Protein AF-A0A516X8Y2-F1 (afdb_monomer)

Sequence (112 aa):
MPSKPEPRGLRRQRPHPAVPAEQRPPEPARGNASGVYLANGKIKKSYYLERETVQRLKDATKGTASRVDLPDGISAMADAAINFYVDHLEREYNAGKPFPVFEGRSRRGPQG

Mean predicted aligned error: 16.44 Å

Nearest PDB structures (foldseek):
  6hix-a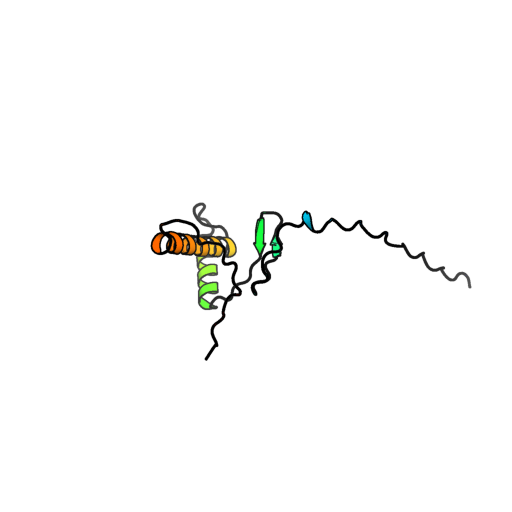ssembly1_Af  TM=2.100E-01  e=7.146E-01  Trypanosoma brucei brucei
  7ane-assembly1_Aa  TM=2.240E-01  e=1.523E+00  Leishmania major
  7aoi-assembly1_Af  TM=1.735E-01  e=7.146E-01  Trypanosoma brucei
  7am2-assembly1_Aa  TM=1.696E-01  e=2.147E+00  Leishmania tarentolae
  7mby-assembly1_R  TM=3.012E-01  e=7.405E+00  Homo sapiens

Secondary structure (DSSP, 8-state):
---PPPPPP---PPPPPPPPGGGSPPPP---S--PEEPTTS-EE------HHHHHHHHHHHHHTTT-TTS-SHHHHHHHHHHHHHHHHHHHHHSTTSPPPP--S--------

Solvent-accessible surface area (backbone atoms only — not comparable to full-atom values): 7720 Å² total; per-residue (Å²): 141,85,83,86,84,82,84,84,76,87,77,78,80,76,83,76,83,81,76,64,79,87,76,56,73,80,77,75,77,90,56,99,66,88,47,52,77,41,98,84,79,45,63,53,73,88,78,94,7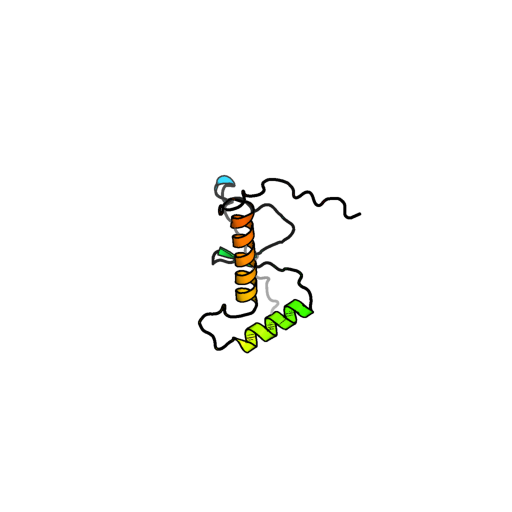1,58,69,66,58,55,50,53,44,51,51,50,37,64,77,43,66,89,45,86,92,51,64,74,50,60,69,41,42,52,49,52,54,52,50,54,49,50,54,48,48,20,42,77,76,44,82,63,37,84,78,77,82,79,87,65,81,81,77,76,68,84,85,123

Foldseek 3Di:
DDDDDDDDDDPPDDDDDDDPPVPDDPDPPPDPFPWDQDPVRDTHTDDDDDPVVLVVLVVVLVVCVVPPPDQHDSVRNVVVVVVVVQQVCCVPPPVSDHDPDPPDDPPPDDPD

Structure (mmCIF, N/CA/C/O backbone):
data_AF-A0A516X8Y2-F1
#
_entry.id   AF-A0A516X8Y2-F1
#
loop_
_atom_site.group_PDB
_atom_site.id
_atom_site.type_symbol
_atom_site.label_atom_id
_atom_site.label_alt_id
_atom_site.label_comp_id
_atom_site.label_asym_id
_atom_site.label_entity_id
_atom_site.label_seq_id
_atom_site.pdbx_PDB_ins_code
_atom_site.Cartn_x
_atom_site.Cartn_y
_atom_site.Cartn_z
_atom_site.occupancy
_atom_site.B_iso_or_equiv
_atom_site.auth_seq_id
_atom_site.auth_comp_id
_atom_site.auth_asym_id
_atom_site.auth_atom_id
_atom_site.pdbx_PDB_model_num
ATOM 1 N N . MET A 1 1 ? 0.346 56.036 -43.993 1.00 49.25 1 MET A N 1
ATOM 2 C CA . MET A 1 1 ? -0.277 55.726 -42.690 1.00 49.25 1 MET A CA 1
ATOM 3 C C . MET A 1 1 ? -1.666 55.163 -42.925 1.00 49.25 1 MET A C 1
ATOM 5 O O . MET A 1 1 ? -2.493 55.892 -43.458 1.00 49.25 1 MET A O 1
ATOM 9 N N . PRO A 1 2 ? -1.894 53.873 -42.628 1.00 41.62 2 PRO A N 1
ATOM 10 C CA . PRO A 1 2 ? -3.252 53.431 -42.309 1.00 41.62 2 PRO A CA 1
ATOM 11 C C . PRO A 1 2 ? -3.351 52.377 -41.182 1.00 41.62 2 PRO A C 1
ATOM 13 O O . PRO A 1 2 ? -2.502 51.505 -41.026 1.00 41.62 2 PRO A O 1
ATOM 16 N N . SER A 1 3 ? -4.482 52.474 -40.479 1.00 45.91 3 SER A N 1
ATOM 17 C CA . SER A 1 3 ? -5.258 51.419 -39.806 1.00 45.91 3 SER A CA 1
ATOM 18 C C . SER A 1 3 ? -4.790 50.826 -38.466 1.00 45.91 3 SER A C 1
ATOM 20 O O . SER A 1 3 ? -4.043 49.859 -38.367 1.00 45.91 3 SER A O 1
ATOM 22 N N . LYS A 1 4 ? -5.399 51.392 -37.419 1.00 54.69 4 LYS A N 1
ATOM 23 C CA . LYS A 1 4 ? -5.577 50.890 -36.047 1.00 54.69 4 LYS A CA 1
ATOM 24 C C . LYS A 1 4 ? -6.441 49.605 -36.051 1.00 54.69 4 LYS A C 1
ATOM 26 O O . LYS A 1 4 ? -7.448 49.608 -36.758 1.00 54.69 4 LYS A O 1
ATOM 31 N N . PRO A 1 5 ? -6.144 48.550 -35.269 1.00 53.38 5 PRO A N 1
ATOM 32 C CA . PRO A 1 5 ? -7.065 47.422 -35.115 1.00 53.38 5 PRO A CA 1
ATOM 33 C C . PRO A 1 5 ? -8.036 47.619 -33.933 1.00 53.38 5 PRO A C 1
ATOM 35 O O . PRO A 1 5 ? -7.640 48.044 -32.847 1.00 53.38 5 PRO A O 1
ATOM 38 N N . GLU A 1 6 ? -9.313 47.303 -34.165 1.00 53.00 6 GLU A N 1
ATOM 39 C CA . GLU A 1 6 ? -10.400 47.259 -33.175 1.00 53.00 6 GLU A CA 1
ATOM 40 C C . GLU A 1 6 ? -10.246 46.116 -32.144 1.00 53.00 6 GLU A C 1
ATOM 42 O O . GLU A 1 6 ? -9.656 45.074 -32.452 1.00 53.0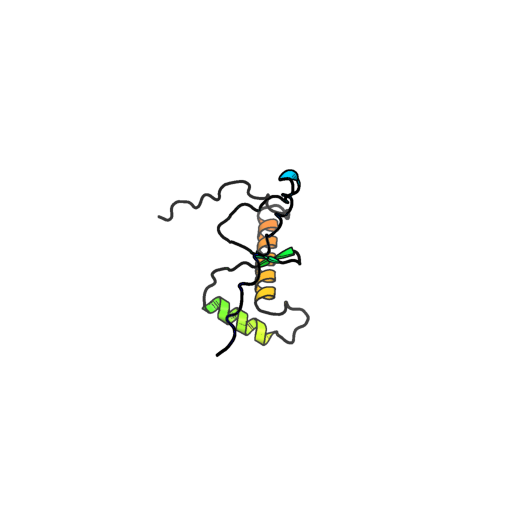0 6 GLU A O 1
ATOM 47 N N . PRO A 1 7 ? -10.815 46.250 -30.927 1.00 52.03 7 PRO A N 1
ATOM 48 C CA . PRO A 1 7 ? -10.787 45.200 -29.913 1.00 52.03 7 PRO A CA 1
ATOM 49 C C . PRO A 1 7 ? -11.814 44.088 -30.190 1.00 52.03 7 PRO A C 1
ATOM 51 O O . PRO A 1 7 ? -13.021 44.315 -30.267 1.00 52.03 7 PRO A O 1
ATOM 54 N N . ARG A 1 8 ? -11.327 42.843 -30.280 1.00 49.97 8 ARG A N 1
ATOM 55 C CA . ARG A 1 8 ? -12.150 41.625 -30.368 1.00 49.97 8 ARG A CA 1
ATOM 56 C C . ARG A 1 8 ? -12.993 41.440 -29.101 1.00 49.97 8 ARG A C 1
ATOM 58 O O . ARG A 1 8 ? -12.485 41.508 -27.985 1.00 49.97 8 ARG A O 1
ATOM 65 N N . GLY A 1 9 ? -14.280 41.174 -29.316 1.00 42.81 9 GLY A N 1
ATOM 66 C CA . GLY A 1 9 ? -15.334 41.138 -28.308 1.00 42.81 9 GLY A CA 1
ATOM 67 C C . GLY A 1 9 ? -15.116 40.186 -27.129 1.00 42.81 9 GLY A C 1
ATOM 68 O O . GLY A 1 9 ? -14.614 39.069 -27.263 1.00 42.81 9 GLY A O 1
ATOM 69 N N . LEU A 1 10 ? -15.597 40.633 -25.965 1.00 47.59 10 LEU A N 1
ATOM 70 C CA . LEU A 1 10 ? -15.804 39.818 -24.774 1.00 47.59 10 LEU A CA 1
ATOM 71 C C . LEU A 1 10 ? -16.741 38.639 -25.090 1.00 47.59 10 LEU A C 1
ATOM 73 O O . LEU A 1 10 ? -17.957 38.803 -25.215 1.00 47.59 10 LEU A O 1
ATOM 77 N N . ARG A 1 11 ? -16.192 37.422 -25.133 1.00 47.84 11 ARG A N 1
ATOM 78 C CA . ARG A 1 11 ? -16.982 36.192 -24.997 1.00 47.84 11 ARG A CA 1
ATOM 79 C C . ARG A 1 11 ? -17.505 36.123 -23.559 1.00 47.84 11 ARG A C 1
ATOM 81 O O . ARG A 1 11 ? -16.784 35.733 -22.646 1.00 47.84 11 ARG A O 1
ATOM 88 N N . ARG A 1 12 ? -18.768 36.507 -23.360 1.00 49.66 12 ARG A N 1
ATOM 89 C CA . ARG A 1 12 ? -19.514 36.240 -22.122 1.00 49.66 12 ARG A CA 1
ATOM 90 C C . ARG A 1 12 ? -19.552 34.723 -21.898 1.00 49.66 12 ARG A C 1
ATOM 92 O O . ARG A 1 12 ? -20.205 34.008 -22.659 1.00 49.66 12 ARG A O 1
ATOM 99 N N . GLN A 1 13 ? -18.832 34.234 -20.888 1.00 49.56 13 GLN A N 1
ATOM 100 C CA . GLN A 1 13 ? -19.014 32.874 -20.384 1.00 49.56 13 GLN A CA 1
ATOM 101 C C . GLN A 1 13 ? -20.458 32.749 -19.885 1.00 49.56 13 GLN A C 1
ATOM 103 O O . GLN A 1 13 ? -20.908 33.550 -19.067 1.00 49.56 13 GLN A O 1
ATOM 108 N N . ARG A 1 14 ? -21.205 31.775 -20.411 1.00 43.84 14 ARG A N 1
ATOM 109 C CA . ARG A 1 14 ? -22.497 31.393 -19.832 1.00 43.84 14 ARG A CA 1
ATOM 110 C C . ARG A 1 14 ? -22.214 30.658 -18.515 1.00 43.84 14 ARG A C 1
ATOM 112 O O . ARG A 1 14 ? -21.329 29.802 -18.518 1.00 43.84 14 ARG A O 1
ATOM 119 N N . PRO A 1 15 ? -22.923 30.945 -17.412 1.00 49.28 15 PRO A N 1
ATOM 120 C CA . PRO A 1 15 ? -22.770 30.160 -16.196 1.00 49.28 15 PRO A CA 1
ATOM 121 C C . PRO A 1 15 ? -23.279 28.733 -16.444 1.00 49.28 15 PRO A C 1
ATOM 123 O O . PRO A 1 15 ? -24.377 28.535 -16.966 1.00 49.28 15 PRO A O 1
ATOM 126 N N . HIS A 1 16 ? -22.458 27.741 -16.101 1.00 48.03 16 HIS A N 1
ATOM 127 C CA . HIS A 1 16 ? -22.878 26.343 -16.044 1.00 48.03 16 HIS A CA 1
ATOM 128 C C . HIS A 1 16 ? -23.979 26.182 -14.978 1.00 48.03 16 HIS A C 1
ATOM 130 O O . HIS A 1 16 ? -23.895 26.838 -13.935 1.00 48.03 16 HIS A O 1
ATOM 136 N N . PRO A 1 17 ? -24.998 25.329 -15.193 1.00 49.12 17 PRO A N 1
ATOM 137 C CA . PRO A 1 17 ? -25.993 25.057 -14.165 1.00 49.12 17 PRO A CA 1
ATOM 138 C C . PRO A 1 17 ? -25.319 24.394 -12.957 1.00 49.12 17 PRO A C 1
ATOM 140 O O . PRO A 1 17 ? -24.540 23.450 -13.102 1.00 49.12 17 PRO A O 1
ATOM 143 N N . ALA A 1 18 ? -25.605 24.909 -11.762 1.00 50.44 18 ALA A N 1
ATOM 144 C CA . ALA A 1 18 ? -25.148 24.320 -10.514 1.00 50.44 18 ALA A CA 1
ATOM 145 C C . ALA A 1 18 ? -25.810 22.947 -10.332 1.00 50.44 18 ALA A C 1
ATOM 147 O O . ALA A 1 18 ? -27.032 22.846 -10.242 1.00 50.44 18 ALA A O 1
ATOM 148 N N . VAL A 1 19 ? -25.004 21.887 -10.284 1.00 52.72 19 VAL A N 1
ATOM 149 C CA . VAL A 1 19 ? -25.469 20.551 -9.893 1.00 52.72 19 VAL A CA 1
ATOM 150 C C . VAL A 1 19 ? -25.971 20.594 -8.440 1.00 52.72 19 VAL A C 1
ATOM 152 O O . VAL A 1 19 ? -25.233 21.100 -7.581 1.00 52.72 19 VAL A O 1
ATOM 155 N N . PRO A 1 20 ? -27.187 20.083 -8.149 1.00 48.28 20 PRO A N 1
ATOM 156 C CA . PRO A 1 20 ? -27.737 20.019 -6.798 1.00 48.28 20 PRO A CA 1
ATOM 157 C C . PRO A 1 20 ? -26.776 19.310 -5.842 1.00 48.28 20 PRO A C 1
ATOM 159 O O . PRO A 1 20 ? -26.176 18.291 -6.187 1.00 48.28 20 PRO A O 1
ATOM 162 N N . ALA A 1 21 ? -26.624 19.858 -4.635 1.00 54.88 21 ALA A N 1
ATOM 163 C CA . ALA A 1 21 ? -25.666 19.392 -3.630 1.00 54.88 21 ALA A CA 1
ATOM 164 C C . ALA A 1 21 ? -25.847 17.913 -3.229 1.00 54.88 21 ALA A C 1
ATOM 166 O O . ALA A 1 21 ? -24.913 17.305 -2.720 1.00 54.88 21 ALA A O 1
ATOM 167 N N . GLU A 1 22 ? -27.010 17.331 -3.520 1.00 50.03 22 GLU A N 1
ATOM 168 C CA . GLU A 1 22 ? -27.419 15.984 -3.119 1.00 50.03 22 GLU A CA 1
ATOM 169 C C . GLU A 1 22 ? -26.836 14.849 -3.983 1.00 50.03 22 GLU A C 1
ATOM 171 O O . GLU A 1 22 ? -26.864 13.695 -3.574 1.00 50.03 22 GLU A O 1
ATOM 176 N N . GLN A 1 23 ? -26.263 15.154 -5.156 1.00 48.81 23 GLN A N 1
ATOM 177 C CA . GLN A 1 23 ? -25.600 14.158 -6.023 1.00 48.81 23 GLN A CA 1
ATOM 178 C C . GLN A 1 23 ? -24.071 14.172 -5.913 1.00 48.81 23 GLN A C 1
ATOM 180 O O . GLN A 1 23 ? -23.386 13.465 -6.656 1.00 48.81 23 GLN A O 1
ATOM 185 N N . ARG A 1 24 ? -23.502 14.987 -5.017 1.00 48.19 24 ARG A N 1
ATOM 186 C CA . ARG A 1 24 ? -22.055 14.971 -4.805 1.00 48.19 24 ARG A CA 1
ATOM 187 C C . ARG A 1 24 ? -21.697 13.707 -4.019 1.00 48.19 24 ARG A C 1
ATOM 189 O O . ARG A 1 24 ? -22.244 13.523 -2.933 1.00 48.19 24 ARG A O 1
ATOM 196 N N . PRO A 1 25 ? -20.791 12.848 -4.525 1.00 52.53 25 PRO A N 1
ATOM 197 C CA . PRO A 1 25 ? -20.231 11.786 -3.699 1.00 52.53 25 PRO A CA 1
ATOM 198 C C . PRO A 1 25 ? -19.648 12.417 -2.424 1.00 52.53 25 PRO A C 1
ATOM 200 O O . PRO A 1 25 ? -19.145 13.546 -2.501 1.00 52.53 25 PRO A O 1
ATOM 203 N N . PRO A 1 26 ? -19.749 11.747 -1.261 1.00 51.56 26 PRO A N 1
ATOM 204 C CA . PRO A 1 26 ? -19.345 12.329 0.011 1.00 51.56 26 PRO A CA 1
ATOM 205 C C . PRO A 1 26 ? -17.912 12.846 -0.098 1.00 51.56 26 PRO A C 1
ATOM 207 O O . PRO A 1 26 ? -16.997 12.105 -0.464 1.00 51.56 26 PRO A O 1
ATOM 210 N N . GLU A 1 27 ? -17.738 14.146 0.157 1.00 49.56 27 GLU A N 1
ATOM 211 C CA . GLU A 1 27 ? -16.428 14.783 0.134 1.00 49.56 27 GLU A CA 1
ATOM 212 C C . GLU A 1 27 ? -15.562 14.063 1.179 1.00 49.56 27 GLU A C 1
ATOM 214 O O . GLU A 1 27 ? -15.934 14.017 2.355 1.00 49.56 27 GLU A O 1
ATOM 219 N N . PRO A 1 28 ? -14.444 13.441 0.778 1.00 47.00 28 PRO A N 1
ATOM 220 C CA . PRO A 1 28 ? -13.615 12.702 1.708 1.00 47.00 28 PRO A CA 1
ATOM 221 C C . PRO A 1 28 ? -13.087 13.687 2.745 1.00 47.00 28 PRO A C 1
ATOM 223 O O . PRO A 1 28 ? -12.520 14.727 2.398 1.00 47.00 28 PRO A O 1
ATOM 226 N N . ALA A 1 29 ? -13.311 13.359 4.018 1.00 49.53 29 ALA A N 1
ATOM 227 C CA . ALA A 1 29 ? -12.883 14.156 5.154 1.00 49.53 29 ALA A CA 1
ATOM 228 C C . ALA A 1 29 ? -11.446 14.652 4.938 1.00 49.53 29 ALA A C 1
ATOM 230 O O . ALA A 1 29 ? -10.542 13.857 4.664 1.00 49.53 29 ALA A O 1
ATOM 231 N N . ARG A 1 30 ? -11.241 15.974 5.041 1.00 45.53 30 ARG A N 1
ATOM 232 C CA . ARG A 1 30 ? -9.936 16.641 4.912 1.00 45.53 30 ARG A CA 1
ATOM 233 C C . ARG A 1 30 ? -9.013 16.257 6.074 1.00 45.53 30 ARG A C 1
ATOM 235 O O . ARG A 1 30 ? -8.718 17.060 6.955 1.00 45.53 30 ARG A O 1
ATOM 242 N N . GLY A 1 31 ? -8.548 15.015 6.066 1.00 39.06 31 GLY A N 1
ATOM 243 C CA . GLY A 1 31 ? -7.296 14.617 6.680 1.00 39.06 31 GLY A CA 1
ATOM 244 C C . GLY A 1 31 ? -6.153 15.227 5.874 1.00 39.06 31 GLY A C 1
ATOM 245 O O . GLY A 1 31 ? -6.212 15.336 4.654 1.00 39.06 31 GLY A O 1
ATOM 246 N N . ASN A 1 32 ? -5.108 15.648 6.565 1.00 42.06 32 ASN A N 1
ATOM 247 C CA . ASN A 1 32 ? -3.909 16.358 6.111 1.00 42.06 32 ASN A CA 1
ATOM 248 C C . ASN A 1 32 ? -3.011 15.607 5.099 1.00 42.06 32 ASN A C 1
ATOM 250 O O . ASN A 1 32 ? -1.814 15.870 5.020 1.00 42.06 32 ASN A O 1
ATOM 254 N N . ALA A 1 33 ? -3.573 14.700 4.308 1.00 45.31 33 ALA A N 1
ATOM 255 C CA . ALA A 1 33 ? -2.968 14.158 3.109 1.00 45.31 33 ALA A CA 1
ATOM 256 C C . ALA A 1 33 ? -3.895 14.484 1.937 1.00 45.31 33 ALA A C 1
ATOM 258 O O . ALA A 1 33 ? -4.795 13.711 1.617 1.00 45.31 33 ALA A O 1
ATOM 259 N N . SER A 1 34 ? -3.690 15.654 1.330 1.00 48.72 34 SER A N 1
ATOM 260 C CA . SER A 1 34 ? -4.406 16.097 0.132 1.00 48.72 34 SER A CA 1
ATOM 261 C C . SER A 1 34 ? -4.071 15.174 -1.037 1.00 48.72 34 SER A C 1
ATOM 263 O O . SER A 1 34 ? -3.158 15.433 -1.819 1.00 48.72 34 SER A O 1
ATOM 265 N N . GLY A 1 35 ? -4.763 14.044 -1.104 1.00 52.25 35 GLY A N 1
ATOM 266 C CA . GLY A 1 35 ? -4.639 13.102 -2.193 1.00 52.25 35 GLY A CA 1
ATOM 267 C C . GLY A 1 35 ? -5.417 13.590 -3.408 1.00 52.25 35 GLY A C 1
ATOM 268 O O . GLY A 1 35 ? -6.559 14.022 -3.276 1.00 52.25 35 GLY A O 1
ATOM 269 N N . VAL A 1 36 ? -4.814 13.528 -4.596 1.00 64.06 36 VAL A N 1
ATOM 270 C CA . VAL A 1 36 ? -5.551 13.763 -5.848 1.00 64.06 36 VAL A CA 1
ATOM 271 C C . VAL A 1 36 ? -6.147 12.431 -6.285 1.00 64.06 36 VAL A C 1
ATOM 273 O O . VAL A 1 36 ? -5.397 11.487 -6.540 1.00 64.06 36 VAL A O 1
ATOM 276 N N . TYR A 1 37 ? -7.476 12.351 -6.359 1.00 69.44 37 TYR A N 1
ATOM 277 C CA . TYR A 1 37 ? -8.169 11.199 -6.934 1.00 69.44 37 TYR A CA 1
ATOM 278 C C . TYR A 1 37 ? -7.853 11.117 -8.426 1.00 69.44 37 TYR A C 1
ATOM 280 O O . TYR A 1 37 ? -8.057 12.069 -9.178 1.00 69.44 37 TYR A O 1
ATOM 288 N N . LEU A 1 38 ? -7.319 9.979 -8.842 1.00 70.94 38 LEU A N 1
ATOM 289 C CA . LEU A 1 38 ? -7.059 9.643 -10.228 1.00 70.94 38 LEU A CA 1
ATOM 290 C C . LEU A 1 38 ? -8.284 8.915 -10.791 1.00 70.94 38 LEU A C 1
ATOM 292 O O . LEU A 1 38 ? -8.988 8.205 -10.075 1.00 70.94 38 LEU A O 1
ATOM 296 N N . ALA A 1 39 ? -8.525 9.060 -12.095 1.00 64.06 39 ALA A N 1
ATOM 297 C CA . ALA A 1 39 ? -9.703 8.504 -12.773 1.00 64.06 39 ALA A CA 1
ATOM 298 C C . ALA A 1 39 ? -9.833 6.968 -12.674 1.00 64.06 39 ALA A C 1
ATOM 300 O O . ALA A 1 39 ? -10.892 6.418 -12.946 1.00 64.06 39 ALA A O 1
ATOM 301 N N . ASN A 1 40 ? -8.770 6.273 -12.269 1.00 73.94 40 ASN A N 1
ATOM 302 C CA . ASN A 1 40 ? -8.722 4.823 -12.084 1.00 73.94 40 ASN A CA 1
ATOM 303 C C . ASN A 1 40 ? -9.010 4.376 -10.637 1.00 73.94 40 ASN A C 1
ATOM 305 O O . ASN A 1 40 ? -8.637 3.267 -10.262 1.00 73.94 40 ASN A O 1
ATOM 309 N N . GLY A 1 41 ? -9.589 5.243 -9.802 1.00 72.88 41 GLY A N 1
ATOM 310 C CA . GLY A 1 41 ? -9.873 4.941 -8.395 1.00 72.88 41 GLY A CA 1
ATOM 311 C C . GLY A 1 41 ? -8.643 4.969 -7.481 1.00 72.88 41 GLY A C 1
ATOM 312 O O . GLY A 1 41 ? -8.774 4.741 -6.282 1.00 72.88 41 GLY A O 1
ATOM 313 N N . LYS A 1 42 ? -7.449 5.281 -8.006 1.00 73.62 42 LYS A N 1
ATOM 314 C CA . LYS A 1 42 ? -6.244 5.474 -7.188 1.00 73.62 42 LYS A CA 1
ATOM 315 C C . LYS A 1 42 ? -6.209 6.882 -6.613 1.00 73.62 42 LYS A C 1
ATOM 317 O O . LYS A 1 42 ? -6.681 7.833 -7.227 1.00 73.62 42 LYS A O 1
ATOM 322 N N . ILE A 1 43 ? -5.563 7.039 -5.467 1.00 78.88 43 ILE A N 1
ATOM 323 C CA . ILE A 1 43 ? -5.306 8.348 -4.869 1.00 78.88 43 ILE A CA 1
ATOM 324 C C . ILE A 1 43 ? -3.803 8.604 -4.937 1.00 78.88 43 ILE A C 1
ATOM 326 O O . ILE A 1 43 ? -3.013 7.840 -4.385 1.00 78.88 43 ILE A O 1
ATOM 330 N N . LYS A 1 44 ? -3.380 9.691 -5.593 1.00 79.44 44 LYS A N 1
ATOM 331 C CA . LYS A 1 44 ? -1.985 10.138 -5.514 1.00 79.44 44 LYS A CA 1
ATOM 332 C C . LYS A 1 44 ? -1.740 10.671 -4.111 1.00 79.44 44 LYS A C 1
ATOM 334 O O . LYS A 1 44 ? -2.289 11.711 -3.761 1.00 79.44 44 LYS A O 1
ATOM 339 N N . LYS A 1 45 ? -0.883 10.005 -3.342 1.00 74.75 45 LYS A N 1
ATOM 340 C CA . LYS A 1 45 ? -0.510 10.418 -1.988 1.00 74.75 45 LYS A CA 1
ATOM 341 C C . LYS A 1 45 ? 1.006 10.478 -1.851 1.00 74.75 45 LYS A C 1
ATOM 343 O O . LYS A 1 45 ? 1.715 9.642 -2.403 1.00 74.75 45 LYS A O 1
ATOM 348 N N . SER A 1 46 ? 1.484 11.484 -1.130 1.00 81.88 46 SER A N 1
ATOM 349 C CA . SER A 1 46 ? 2.899 11.637 -0.795 1.00 81.88 46 SER A CA 1
ATOM 350 C C . SER A 1 46 ? 3.099 11.263 0.667 1.00 81.88 46 SER A C 1
ATOM 352 O O . SER A 1 46 ? 2.371 11.752 1.531 1.00 81.88 46 SER A O 1
ATOM 354 N N . TYR A 1 47 ? 4.090 1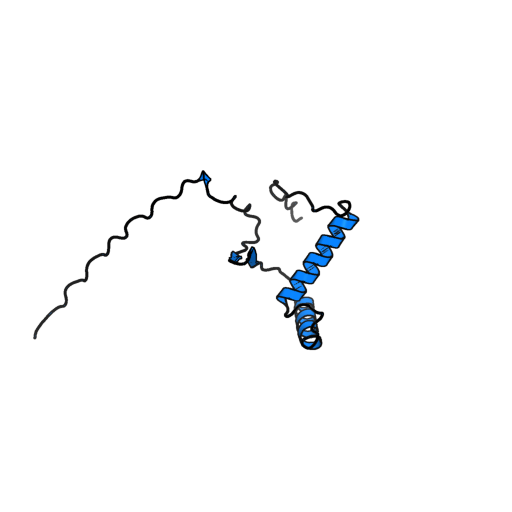0.418 0.931 1.00 83.00 47 TYR A N 1
ATOM 355 C CA . TYR A 1 47 ? 4.516 10.038 2.274 1.00 83.00 47 TYR A CA 1
ATOM 356 C C . TYR A 1 47 ? 5.957 10.485 2.490 1.00 83.00 47 TYR A C 1
ATOM 358 O O . TYR A 1 47 ? 6.763 10.472 1.557 1.00 83.00 47 TYR A O 1
ATOM 366 N N . TYR A 1 48 ? 6.277 10.868 3.722 1.00 87.88 48 TYR A N 1
ATOM 367 C CA . TYR A 1 48 ? 7.660 11.060 4.130 1.00 87.88 48 TYR A CA 1
ATOM 368 C C . TYR A 1 48 ? 8.248 9.698 4.482 1.00 87.88 48 TYR A C 1
ATOM 370 O O . TYR A 1 48 ? 7.671 8.958 5.274 1.00 87.88 48 TYR A O 1
ATOM 378 N N . LEU A 1 49 ? 9.372 9.371 3.856 1.00 87.94 49 LEU A N 1
ATOM 379 C CA . LEU A 1 49 ? 10.127 8.150 4.089 1.00 87.94 49 LEU A CA 1
ATOM 380 C C . LEU A 1 49 ? 11.578 8.528 4.351 1.00 87.94 49 LEU A C 1
ATOM 382 O O . LEU A 1 49 ? 12.086 9.491 3.768 1.00 87.94 49 LEU A O 1
ATOM 386 N N . GLU A 1 50 ? 12.246 7.733 5.179 1.00 94.88 50 GLU A N 1
ATOM 387 C CA . GLU A 1 50 ? 13.678 7.881 5.398 1.00 94.88 50 GLU A CA 1
ATOM 388 C C . GLU A 1 50 ? 14.448 7.760 4.085 1.00 94.88 50 GLU A C 1
ATOM 390 O O . GLU A 1 50 ? 14.161 6.897 3.246 1.00 94.88 50 GLU A O 1
ATOM 395 N N . ARG A 1 51 ? 15.460 8.617 3.911 1.00 94.25 51 ARG A N 1
ATOM 396 C CA . ARG A 1 51 ? 16.261 8.664 2.678 1.00 94.25 51 ARG A CA 1
ATOM 397 C C . ARG A 1 51 ? 16.862 7.298 2.350 1.00 94.25 51 ARG A C 1
ATOM 399 O O . ARG A 1 51 ? 16.831 6.882 1.193 1.00 94.25 51 ARG A O 1
ATOM 406 N N . GLU A 1 52 ? 17.392 6.616 3.360 1.00 96.31 52 GLU A N 1
ATOM 407 C CA . GLU A 1 52 ? 17.983 5.286 3.211 1.00 96.31 52 GLU A CA 1
ATOM 408 C C . GLU A 1 52 ? 16.947 4.262 2.733 1.00 96.31 52 GLU A C 1
ATOM 410 O O . GLU A 1 52 ? 17.208 3.502 1.802 1.00 96.31 52 GLU A O 1
ATOM 415 N N . THR A 1 53 ? 15.732 4.308 3.285 1.00 94.12 53 THR A N 1
ATOM 416 C CA . THR A 1 53 ? 14.620 3.442 2.866 1.00 94.12 53 THR A CA 1
ATOM 417 C C . THR A 1 53 ? 14.262 3.670 1.401 1.00 94.12 53 THR A C 1
ATOM 419 O O . THR A 1 53 ? 14.117 2.713 0.641 1.00 94.12 53 THR A O 1
ATOM 422 N N . VAL A 1 54 ? 14.182 4.931 0.964 1.00 93.19 54 VAL A N 1
ATOM 423 C CA . VAL A 1 54 ? 13.922 5.266 -0.446 1.0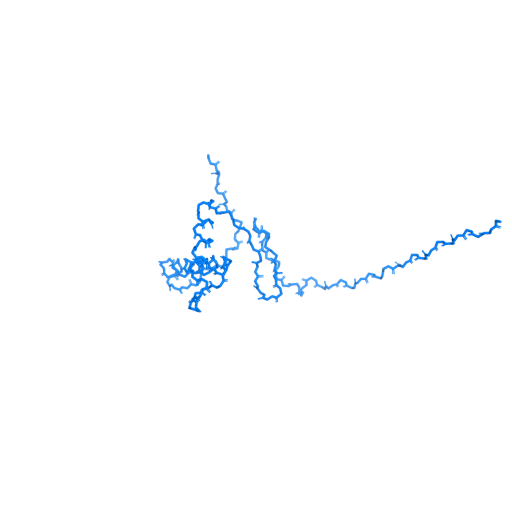0 93.19 54 VAL A CA 1
ATOM 424 C C . VAL A 1 54 ? 15.027 4.726 -1.355 1.00 93.19 54 VAL A C 1
ATOM 426 O O . VAL A 1 54 ? 14.733 4.231 -2.444 1.00 93.19 54 VAL A O 1
ATOM 429 N N . GLN A 1 55 ? 16.288 4.810 -0.930 1.00 96.06 55 GLN A N 1
ATOM 430 C CA . GLN A 1 55 ? 17.410 4.293 -1.709 1.00 96.06 55 GLN A CA 1
ATOM 431 C C . GLN A 1 55 ? 17.359 2.765 -1.820 1.00 96.06 55 GLN A C 1
ATOM 433 O O . GLN A 1 55 ? 17.392 2.237 -2.929 1.00 96.06 55 GLN A O 1
ATOM 438 N N . ARG A 1 56 ? 17.152 2.058 -0.705 1.00 95.12 56 ARG A N 1
ATOM 439 C CA . ARG A 1 56 ? 16.993 0.596 -0.700 1.00 95.12 56 ARG A CA 1
ATOM 440 C C . ARG A 1 56 ? 15.832 0.138 -1.579 1.00 95.12 56 ARG A C 1
ATOM 442 O O . ARG A 1 56 ? 15.970 -0.847 -2.296 1.00 95.12 56 ARG A O 1
ATOM 449 N N . LEU A 1 57 ? 14.714 0.867 -1.577 1.00 93.62 57 LEU A N 1
ATOM 450 C CA . LEU A 1 57 ? 13.563 0.554 -2.425 1.00 93.62 57 LEU A CA 1
ATOM 451 C C . LEU A 1 57 ? 13.872 0.744 -3.918 1.00 93.62 57 LEU A C 1
ATOM 453 O O . LEU A 1 57 ? 13.482 -0.087 -4.738 1.00 93.62 57 LEU A O 1
ATOM 457 N N . LYS A 1 58 ? 14.614 1.800 -4.281 1.00 94.56 58 LYS A N 1
ATOM 458 C CA . LYS A 1 58 ? 15.102 2.008 -5.657 1.00 94.56 58 LYS A CA 1
ATOM 459 C C . LYS A 1 58 ? 16.003 0.866 -6.110 1.00 94.56 58 LYS A C 1
ATOM 461 O O . LYS A 1 58 ? 15.842 0.376 -7.226 1.00 94.56 58 LYS A O 1
ATOM 466 N N . ASP A 1 59 ? 16.936 0.457 -5.260 1.00 95.44 59 ASP A N 1
ATOM 467 C CA . ASP A 1 59 ? 17.892 -0.596 -5.591 1.00 95.44 59 ASP A CA 1
ATOM 468 C C . ASP A 1 59 ? 17.202 -1.960 -5.682 1.00 95.44 59 ASP A C 1
ATOM 470 O O . ASP A 1 59 ? 17.447 -2.697 -6.634 1.00 95.44 59 ASP A O 1
ATOM 474 N N . ALA A 1 60 ? 16.248 -2.248 -4.790 1.00 93.25 60 ALA A N 1
ATOM 475 C CA . ALA A 1 60 ? 15.400 -3.436 -4.872 1.00 93.25 60 ALA A CA 1
ATOM 476 C C . ALA A 1 60 ? 14.581 -3.463 -6.169 1.00 93.25 60 ALA A C 1
ATOM 478 O O . ALA A 1 60 ? 14.568 -4.480 -6.860 1.00 93.25 60 ALA A O 1
ATOM 479 N N . THR A 1 61 ? 13.968 -2.334 -6.546 1.00 92.75 61 THR A N 1
ATOM 480 C CA . THR A 1 61 ? 13.216 -2.208 -7.808 1.00 92.75 61 THR A CA 1
ATOM 481 C C . THR A 1 61 ? 14.105 -2.537 -9.005 1.00 92.75 61 THR A C 1
ATOM 483 O O . THR A 1 61 ? 13.731 -3.331 -9.860 1.00 92.75 61 THR A O 1
ATOM 486 N N . LYS A 1 62 ? 15.319 -1.978 -9.057 1.00 92.25 62 LYS A N 1
ATOM 487 C CA . LYS A 1 62 ? 16.272 -2.261 -10.139 1.00 92.25 62 LYS A CA 1
ATOM 488 C C . LYS A 1 62 ? 16.732 -3.716 -10.136 1.00 92.25 62 LYS A C 1
ATOM 490 O O . LYS A 1 62 ? 16.773 -4.340 -11.190 1.00 92.25 62 LYS A O 1
ATOM 495 N N . GLY A 1 63 ? 17.057 -4.256 -8.962 1.00 93.25 63 GLY A N 1
ATOM 496 C CA . GLY A 1 63 ? 17.540 -5.628 -8.798 1.00 93.25 63 GLY A CA 1
ATOM 497 C C . GLY A 1 63 ? 16.490 -6.694 -9.108 1.00 93.25 63 GLY A C 1
ATOM 498 O O . GLY A 1 63 ? 16.839 -7.850 -9.322 1.00 93.25 63 GLY A O 1
A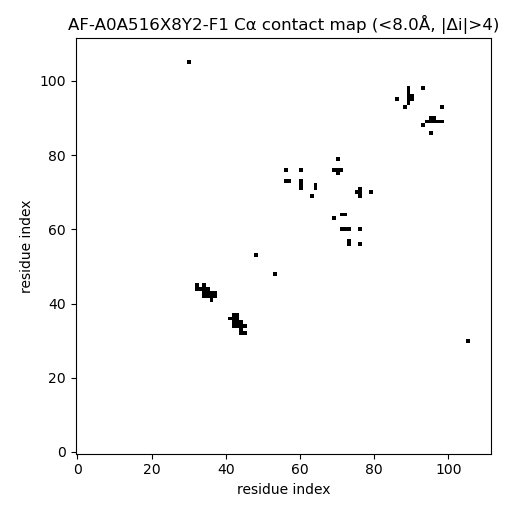TOM 499 N N . THR A 1 64 ? 15.216 -6.310 -9.160 1.00 92.25 64 THR A N 1
ATOM 500 C CA . THR A 1 64 ? 14.095 -7.216 -9.429 1.00 92.25 64 THR A CA 1
ATOM 501 C C . THR A 1 64 ? 13.303 -6.851 -10.683 1.00 92.25 64 THR A C 1
ATOM 503 O O . THR A 1 64 ? 12.288 -7.476 -10.954 1.00 92.25 64 THR A O 1
ATOM 506 N N . ALA A 1 65 ? 13.782 -5.912 -11.504 1.00 85.25 65 ALA A N 1
ATOM 507 C CA . ALA A 1 65 ? 13.054 -5.421 -12.679 1.00 85.25 65 ALA A CA 1
ATOM 508 C C . ALA A 1 65 ? 12.729 -6.506 -13.729 1.00 85.25 65 ALA A C 1
ATOM 510 O O . ALA A 1 65 ? 11.798 -6.354 -14.510 1.00 85.25 65 ALA A O 1
ATOM 511 N N . SER A 1 66 ? 13.488 -7.604 -13.765 1.00 87.38 66 SER A N 1
ATOM 512 C CA . SER A 1 66 ? 13.251 -8.746 -14.658 1.00 87.38 66 SER A CA 1
ATOM 513 C C . SER A 1 66 ? 12.254 -9.774 -14.107 1.00 87.38 66 SER A C 1
ATOM 515 O O . SER A 1 66 ? 11.939 -10.750 -14.789 1.00 87.38 66 SER A O 1
ATOM 517 N N . ARG A 1 67 ? 11.769 -9.593 -12.874 1.00 88.50 67 ARG A N 1
ATOM 518 C CA . ARG A 1 67 ? 10.864 -10.524 -12.200 1.00 88.50 67 ARG A CA 1
ATOM 519 C C . ARG A 1 67 ? 9.411 -10.158 -12.471 1.00 88.50 67 ARG A C 1
ATOM 521 O O . ARG A 1 67 ? 8.945 -9.100 -12.071 1.00 88.50 67 ARG A O 1
ATOM 528 N N . VAL A 1 68 ? 8.690 -11.071 -13.118 1.00 82.88 68 VAL A N 1
ATOM 529 C CA . VAL A 1 68 ? 7.265 -10.900 -13.462 1.00 82.88 68 VAL A CA 1
ATOM 530 C C . VAL A 1 68 ? 6.353 -11.098 -12.242 1.00 82.88 68 VAL A C 1
ATOM 532 O O . VAL A 1 68 ? 5.221 -10.628 -12.232 1.00 82.88 68 VAL A O 1
ATOM 535 N N . ASP A 1 69 ? 6.841 -11.775 -11.200 1.00 88.38 69 ASP A N 1
ATOM 536 C CA . ASP A 1 69 ? 6.102 -12.061 -9.966 1.00 88.38 69 ASP A CA 1
ATOM 537 C C . ASP A 1 69 ? 6.089 -10.897 -8.961 1.00 88.38 69 ASP A C 1
ATOM 539 O O . ASP A 1 69 ? 5.452 -11.005 -7.913 1.00 88.38 69 ASP A O 1
ATOM 543 N N . LEU A 1 70 ? 6.780 -9.791 -9.255 1.00 86.62 70 LEU A N 1
ATOM 544 C CA . LEU A 1 70 ? 6.924 -8.667 -8.335 1.00 86.62 70 LEU A CA 1
ATOM 545 C C . LEU A 1 70 ? 6.242 -7.392 -8.844 1.00 86.62 70 LEU A C 1
ATOM 547 O O . LEU A 1 70 ? 6.130 -7.186 -10.053 1.00 86.62 70 LEU A O 1
ATOM 551 N N . PRO A 1 71 ? 5.793 -6.509 -7.928 1.00 87.62 71 PRO A N 1
ATOM 552 C CA . PRO A 1 71 ? 5.233 -5.220 -8.308 1.00 87.62 71 PRO A CA 1
ATOM 553 C C . PRO A 1 71 ? 6.236 -4.389 -9.111 1.00 87.62 71 PRO A C 1
ATOM 555 O O . PRO A 1 71 ? 7.379 -4.203 -8.690 1.00 87.62 71 PRO A O 1
ATOM 558 N N . ASP A 1 72 ? 5.780 -3.844 -10.236 1.00 85.88 72 ASP A N 1
ATOM 559 C CA . ASP A 1 72 ? 6.626 -3.048 -11.119 1.00 85.88 72 ASP A CA 1
ATOM 560 C C . ASP A 1 72 ? 6.749 -1.593 -10.634 1.00 85.88 72 ASP A C 1
ATOM 562 O O . ASP A 1 72 ? 5.771 -0.843 -10.530 1.00 85.88 72 ASP A O 1
ATOM 566 N N . GLY A 1 73 ? 7.982 -1.183 -10.346 1.00 88.88 73 GLY A N 1
ATOM 567 C CA . GLY A 1 73 ? 8.312 0.176 -9.942 1.00 88.88 73 GLY A CA 1
ATOM 568 C C . GLY A 1 73 ? 8.134 0.477 -8.448 1.00 88.88 73 GLY A C 1
ATOM 569 O O . GLY A 1 73 ? 7.412 -0.178 -7.697 1.00 88.88 73 GLY A O 1
ATOM 570 N N . ILE A 1 74 ? 8.773 1.570 -8.022 1.00 90.75 74 ILE A N 1
ATOM 571 C CA . ILE A 1 74 ? 8.845 2.014 -6.618 1.00 90.75 74 ILE A CA 1
ATOM 572 C C . ILE A 1 74 ? 7.450 2.212 -6.014 1.00 90.75 74 ILE A C 1
ATOM 574 O O . ILE A 1 74 ? 7.203 1.825 -4.875 1.00 90.75 74 ILE A O 1
ATOM 578 N N . SER A 1 75 ? 6.533 2.828 -6.764 1.00 87.12 75 SER A N 1
ATOM 579 C CA . SER A 1 75 ? 5.180 3.101 -6.276 1.00 87.12 75 SER A CA 1
ATOM 580 C C . SER A 1 75 ? 4.366 1.827 -6.074 1.00 87.12 75 SER A C 1
ATOM 582 O O . SER A 1 75 ? 3.645 1.749 -5.088 1.00 87.12 75 SER A O 1
ATOM 584 N N . ALA A 1 76 ? 4.490 0.837 -6.964 1.00 88.81 76 ALA A N 1
ATOM 585 C CA . ALA A 1 76 ? 3.771 -0.425 -6.821 1.00 88.81 76 ALA A CA 1
ATOM 586 C C . ALA A 1 76 ? 4.339 -1.262 -5.670 1.00 88.81 76 ALA A C 1
ATOM 588 O O . ALA A 1 76 ? 3.579 -1.854 -4.913 1.00 88.81 76 ALA A O 1
ATOM 589 N N . MET A 1 77 ? 5.663 -1.258 -5.480 1.00 91.31 77 MET A N 1
ATOM 590 C CA . MET A 1 77 ? 6.281 -1.910 -4.323 1.00 91.31 77 MET A CA 1
ATOM 591 C C . MET A 1 77 ? 5.880 -1.252 -3.002 1.00 91.31 77 MET A C 1
ATOM 593 O O . MET A 1 77 ? 5.586 -1.950 -2.036 1.00 91.31 77 MET A O 1
ATOM 597 N N . ALA A 1 78 ? 5.842 0.083 -2.953 1.00 91.12 78 ALA A N 1
ATOM 598 C CA . ALA A 1 78 ? 5.382 0.804 -1.770 1.00 91.12 78 ALA A CA 1
ATOM 599 C C . ALA A 1 78 ? 3.907 0.500 -1.463 1.00 91.12 78 ALA A C 1
ATOM 601 O O . ALA A 1 78 ? 3.569 0.258 -0.309 1.00 91.12 78 ALA A O 1
ATOM 602 N N . ASP A 1 79 ? 3.050 0.470 -2.485 1.00 89.56 79 ASP A N 1
ATOM 603 C CA . ASP A 1 79 ? 1.636 0.106 -2.347 1.00 89.56 79 ASP A CA 1
ATOM 604 C C . ASP A 1 79 ? 1.471 -1.329 -1.824 1.00 89.56 79 ASP A C 1
ATOM 606 O O . ASP A 1 79 ? 0.780 -1.549 -0.833 1.00 89.56 79 ASP A O 1
ATOM 610 N N . ALA A 1 80 ? 2.196 -2.292 -2.403 1.00 91.44 80 ALA A N 1
ATOM 611 C CA . ALA A 1 80 ? 2.190 -3.681 -1.951 1.00 91.44 80 ALA A CA 1
ATOM 612 C C . ALA A 1 80 ? 2.659 -3.830 -0.494 1.00 91.44 80 ALA A C 1
ATOM 614 O O . ALA A 1 80 ? 2.039 -4.560 0.276 1.00 91.44 80 ALA A O 1
ATOM 615 N N . ALA A 1 81 ? 3.715 -3.115 -0.092 1.00 92.44 81 ALA A N 1
ATOM 616 C CA . ALA A 1 81 ? 4.212 -3.135 1.283 1.00 92.44 81 ALA A CA 1
ATOM 617 C C . ALA A 1 81 ? 3.206 -2.529 2.276 1.00 92.44 81 ALA A C 1
ATOM 619 O O . ALA A 1 81 ? 3.019 -3.064 3.369 1.00 92.44 81 ALA A O 1
ATOM 620 N N . ILE A 1 82 ? 2.542 -1.432 1.896 1.00 92.44 82 ILE A N 1
ATOM 621 C CA . ILE A 1 82 ? 1.491 -0.812 2.712 1.00 92.44 82 ILE A CA 1
ATOM 622 C C . ILE A 1 82 ? 0.311 -1.774 2.867 1.00 92.44 82 ILE A C 1
ATOM 624 O O . ILE A 1 82 ? -0.110 -2.014 3.994 1.00 92.44 82 ILE A O 1
ATOM 628 N N . ASN A 1 83 ? -0.180 -2.360 1.772 1.00 93.19 83 ASN A N 1
ATOM 629 C CA . ASN A 1 83 ? -1.310 -3.293 1.804 1.00 93.19 83 ASN A CA 1
ATOM 630 C C . ASN A 1 83 ? -0.985 -4.546 2.622 1.00 93.19 83 ASN A C 1
ATOM 632 O O . ASN A 1 83 ? -1.783 -4.945 3.460 1.00 93.19 83 ASN A O 1
ATOM 636 N N . PHE A 1 84 ? 0.222 -5.102 2.471 1.00 95.25 84 PHE A N 1
ATOM 637 C CA . PHE A 1 84 ? 0.680 -6.220 3.297 1.00 95.25 84 PHE A CA 1
ATOM 638 C C . PHE A 1 84 ? 0.603 -5.898 4.795 1.00 95.25 84 PHE A C 1
ATOM 640 O O . PHE A 1 84 ? 0.156 -6.721 5.594 1.00 95.25 84 PHE A O 1
ATOM 647 N N . TYR A 1 85 ? 1.028 -4.696 5.190 1.00 96.31 85 TYR A N 1
ATOM 648 C CA . TYR A 1 85 ? 0.988 -4.298 6.591 1.00 96.31 85 TYR A CA 1
ATOM 649 C C . TYR A 1 85 ? -0.437 -4.002 7.075 1.00 96.31 85 TYR A C 1
ATOM 651 O O . TYR A 1 85 ? -0.772 -4.351 8.202 1.00 96.31 85 TYR A O 1
ATOM 659 N N . VAL A 1 86 ? -1.298 -3.417 6.236 1.00 95.44 86 VAL A N 1
ATOM 660 C CA . VAL A 1 86 ? -2.727 -3.235 6.549 1.00 95.44 86 VAL A CA 1
ATOM 661 C C . VAL A 1 86 ? -3.404 -4.587 6.776 1.00 95.44 86 VAL A C 1
ATOM 663 O O . VAL A 1 86 ? -4.017 -4.773 7.824 1.00 95.44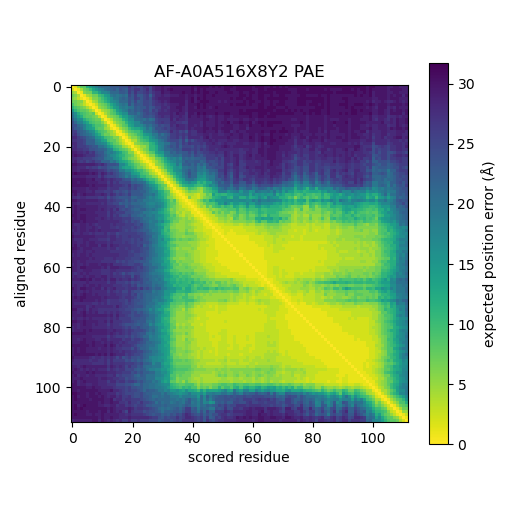 86 VAL A O 1
ATOM 666 N N . ASP A 1 87 ? -3.206 -5.553 5.877 1.00 96.44 87 ASP A N 1
ATOM 667 C CA . ASP A 1 87 ? -3.736 -6.915 6.015 1.00 96.44 87 ASP A CA 1
ATOM 668 C C . ASP A 1 87 ? -3.254 -7.579 7.311 1.00 96.44 87 ASP A C 1
ATOM 670 O O . ASP A 1 87 ? -4.018 -8.256 8.002 1.00 96.44 87 ASP A O 1
ATOM 674 N N . HIS A 1 88 ? -1.977 -7.391 7.657 1.00 97.12 88 HIS A N 1
ATOM 675 C CA . HIS A 1 88 ? -1.425 -7.876 8.918 1.00 97.12 88 HIS A CA 1
ATOM 676 C C . HIS A 1 88 ? -2.143 -7.250 10.121 1.00 97.12 88 HIS A C 1
ATOM 678 O O . HIS A 1 88 ? -2.586 -7.978 11.007 1.00 97.12 88 HIS A O 1
ATOM 684 N N . LEU A 1 89 ? -2.330 -5.926 10.133 1.00 97.12 89 LEU A N 1
ATOM 685 C CA . LEU A 1 89 ? -3.027 -5.239 11.221 1.00 97.12 89 LEU A CA 1
ATOM 686 C C . LEU A 1 89 ? -4.489 -5.683 11.349 1.00 97.12 89 LEU A C 1
ATOM 688 O O . LEU A 1 89 ? -4.983 -5.849 12.460 1.00 97.12 89 LEU A O 1
ATOM 692 N N . GLU A 1 90 ? -5.186 -5.890 10.235 1.00 97.44 90 GLU A N 1
ATOM 693 C CA . GLU A 1 90 ? -6.572 -6.361 10.239 1.00 97.44 90 GLU A CA 1
ATOM 694 C C . GLU A 1 90 ? -6.684 -7.787 10.785 1.00 97.44 90 GLU A C 1
ATOM 696 O O . GLU A 1 90 ? -7.586 -8.084 11.573 1.00 97.44 90 GLU A O 1
ATOM 701 N N . ARG A 1 91 ? -5.744 -8.670 10.430 1.00 97.50 91 ARG A N 1
ATOM 702 C CA . ARG A 1 91 ? -5.683 -10.044 10.954 1.00 97.50 91 ARG A CA 1
ATOM 703 C C . ARG A 1 91 ? -5.399 -10.077 12.450 1.00 97.50 91 ARG A C 1
ATOM 705 O O . ARG A 1 91 ? -6.146 -10.727 13.175 1.00 97.50 91 ARG A O 1
ATOM 712 N N . GLU A 1 92 ? -4.375 -9.358 12.899 1.00 97.81 92 GLU A N 1
ATOM 713 C CA . GLU A 1 92 ? -3.936 -9.383 14.298 1.00 97.81 92 GLU A CA 1
ATOM 714 C C . GLU A 1 92 ? -4.885 -8.624 15.231 1.00 97.81 92 GLU A C 1
ATOM 716 O O . GLU A 1 92 ? -5.160 -9.070 16.343 1.00 97.81 92 GLU A O 1
ATOM 721 N N . TYR A 1 93 ? -5.410 -7.479 14.787 1.00 96.44 93 TYR A N 1
ATOM 722 C CA . TYR A 1 93 ? -6.103 -6.537 15.671 1.00 96.44 93 TYR A CA 1
ATOM 723 C C . TYR A 1 93 ? -7.579 -6.329 15.338 1.00 96.44 93 TYR A C 1
ATOM 725 O O . TYR A 1 93 ? -8.261 -5.608 16.066 1.00 96.44 93 TYR A O 1
ATOM 733 N N . ASN A 1 94 ? -8.099 -6.950 14.275 1.00 96.44 94 ASN A N 1
ATOM 734 C CA . ASN A 1 94 ? -9.505 -6.812 13.896 1.00 96.44 94 ASN A CA 1
ATOM 735 C C . ASN A 1 94 ? -10.135 -8.107 13.351 1.00 96.44 94 ASN A C 1
ATOM 737 O O . ASN A 1 94 ? -11.052 -8.071 12.530 1.00 96.44 94 ASN A O 1
ATOM 741 N N . ALA A 1 95 ? -9.657 -9.270 13.811 1.00 95.88 95 ALA A N 1
ATOM 742 C CA . ALA A 1 95 ? -10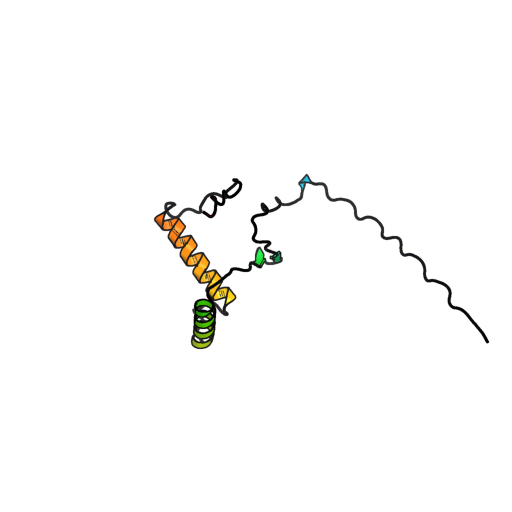.189 -10.590 13.450 1.00 95.88 95 ALA A CA 1
ATOM 743 C C . ALA A 1 95 ? -10.270 -10.837 11.927 1.00 95.88 95 ALA A C 1
ATOM 745 O O . ALA A 1 95 ? -11.204 -11.475 11.435 1.00 95.88 95 ALA A O 1
ATOM 746 N N . GLY A 1 96 ? -9.313 -10.290 11.176 1.00 94.44 96 GLY A N 1
ATOM 747 C CA . GLY A 1 96 ? -9.254 -10.382 9.718 1.00 94.44 96 GLY A CA 1
ATOM 748 C C . GLY A 1 96 ? -10.306 -9.548 8.986 1.00 94.44 96 GLY A C 1
ATOM 749 O O . GLY A 1 96 ? -10.526 -9.776 7.799 1.00 94.44 96 GLY A O 1
ATOM 750 N N . LYS A 1 97 ? -10.986 -8.622 9.671 1.00 95.12 97 LYS A N 1
ATOM 751 C CA . LYS A 1 97 ? -11.959 -7.704 9.066 1.00 95.12 97 LYS A CA 1
ATOM 752 C C . LYS A 1 97 ? -11.331 -6.322 8.841 1.00 95.12 97 LYS A C 1
ATOM 754 O O . LYS A 1 97 ? -10.469 -5.923 9.625 1.00 95.12 97 LYS A O 1
ATOM 759 N N . PRO A 1 98 ? -11.823 -5.539 7.866 1.00 93.75 98 PRO A N 1
ATOM 760 C CA . PRO A 1 98 ? -11.403 -4.155 7.697 1.00 93.75 98 PRO A CA 1
ATOM 761 C C . PRO A 1 98 ? -11.707 -3.282 8.911 1.00 93.75 98 PRO A C 1
ATOM 763 O O . PRO A 1 98 ? -12.772 -3.417 9.526 1.00 93.75 98 PRO A O 1
ATOM 766 N N . PHE A 1 99 ? -10.792 -2.371 9.252 1.00 91.44 99 PHE A N 1
ATOM 767 C CA . PHE A 1 99 ? -11.052 -1.381 10.302 1.00 91.44 99 PHE A CA 1
ATOM 768 C C . PHE A 1 99 ? -12.241 -0.484 9.921 1.00 91.44 99 PHE A C 1
ATOM 770 O O . PHE A 1 99 ? -12.391 -0.120 8.751 1.00 91.44 99 PHE A O 1
ATOM 777 N N . PRO A 1 100 ? -13.087 -0.084 10.890 1.00 88.75 100 PRO A N 1
ATOM 778 C CA . PRO A 1 100 ? -14.158 0.862 10.617 1.00 88.75 100 PRO A CA 1
ATOM 779 C C . PRO A 1 100 ? -13.577 2.196 10.136 1.00 88.75 100 PRO A C 1
ATOM 781 O O . PRO A 1 100 ? -12.522 2.640 10.600 1.00 88.75 100 PRO A O 1
ATOM 784 N N . VAL A 1 101 ? -14.287 2.861 9.223 1.00 82.38 101 VAL A N 1
ATOM 785 C CA . VAL A 1 101 ? -13.920 4.209 8.778 1.00 82.38 101 VAL A CA 1
ATOM 786 C C . VAL A 1 101 ? -13.932 5.133 9.993 1.00 82.38 101 VAL A C 1
ATOM 788 O O . VAL A 1 101 ? -14.927 5.237 10.707 1.00 82.38 101 VAL A O 1
ATOM 791 N N . PHE A 1 102 ? -12.809 5.797 10.253 1.00 77.00 102 PHE A N 1
ATOM 792 C CA . PHE A 1 102 ? -12.713 6.716 11.377 1.00 77.00 102 PHE A CA 1
ATOM 793 C C . PHE A 1 102 ? -13.491 8.004 11.070 1.00 77.00 102 PHE A C 1
ATOM 795 O O . PHE A 1 102 ? -13.016 8.858 10.324 1.00 77.00 102 PHE A O 1
ATOM 802 N N . GLU A 1 103 ? -14.676 8.158 11.664 1.00 68.00 103 GLU A N 1
ATOM 803 C CA . GLU A 1 103 ? -15.527 9.353 11.513 1.00 68.00 103 GLU A CA 1
ATOM 804 C C . GLU A 1 103 ? -15.134 10.517 12.451 1.00 68.00 103 GLU A C 1
ATOM 806 O O . GLU A 1 103 ? -15.723 11.597 12.420 1.00 68.00 103 GLU A O 1
ATOM 811 N N . GLY A 1 104 ? -14.119 10.333 13.302 1.00 56.41 104 GLY A N 1
ATOM 812 C CA . GLY A 1 104 ? -13.665 11.352 14.248 1.00 56.41 104 GLY A CA 1
ATOM 813 C C . GLY A 1 104 ? -12.701 12.383 13.645 1.00 56.41 104 GLY A C 1
ATOM 814 O O . GLY A 1 104 ? -11.986 12.131 12.675 1.00 56.41 104 GLY A O 1
ATOM 815 N N . ARG A 1 105 ? -12.567 13.550 14.296 1.00 57.34 105 ARG A N 1
ATOM 816 C CA . ARG A 1 105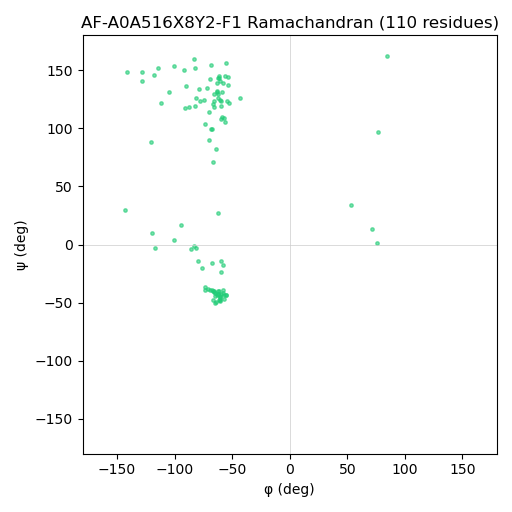 ? -11.360 14.374 14.110 1.00 57.34 105 ARG A CA 1
ATOM 817 C C . ARG A 1 105 ? -10.189 13.608 14.709 1.00 57.34 105 ARG A C 1
ATOM 819 O O . ARG A 1 105 ? -10.210 13.301 15.899 1.00 57.34 105 ARG A O 1
ATOM 826 N N . SER A 1 106 ? -9.180 13.309 13.895 1.00 55.09 106 SER A N 1
ATOM 827 C CA . SER A 1 106 ? -7.949 12.670 14.358 1.00 55.09 106 SER A CA 1
ATOM 828 C C . SER A 1 106 ? -7.349 13.531 15.476 1.00 55.09 106 SER A C 1
ATOM 830 O O . SER A 1 106 ? -6.857 14.634 15.222 1.00 55.09 106 SER A O 1
ATOM 832 N N . ARG A 1 107 ? -7.459 13.083 16.735 1.00 51.19 107 ARG A N 1
ATOM 833 C CA . ARG A 1 107 ? -6.777 13.728 17.859 1.00 51.19 107 ARG A CA 1
ATOM 834 C C . ARG A 1 107 ? -5.294 13.433 17.682 1.00 51.19 107 ARG A C 1
ATOM 836 O O . ARG A 1 107 ? -4.796 12.436 18.192 1.00 51.19 107 ARG A O 1
ATOM 843 N N . ARG A 1 108 ? -4.576 14.299 16.964 1.00 54.28 108 ARG A N 1
ATOM 844 C CA . ARG A 1 108 ? -3.143 14.434 17.220 1.00 54.28 108 ARG A CA 1
ATOM 845 C C . ARG A 1 108 ? -3.031 14.866 18.679 1.00 54.28 108 ARG A C 1
ATOM 847 O O . ARG A 1 108 ? -3.457 15.967 19.019 1.00 54.28 108 ARG A O 1
ATOM 854 N N . GLY A 1 109 ? -2.572 13.957 19.540 1.00 49.22 109 GLY A N 1
ATOM 855 C CA . GLY A 1 109 ? -2.202 14.305 20.907 1.00 49.22 109 GLY A CA 1
ATOM 856 C C . GLY A 1 109 ? -1.168 15.438 20.890 1.00 49.22 109 GLY A C 1
ATOM 857 O O . GLY A 1 109 ? -0.508 15.633 19.862 1.00 49.22 109 GLY A O 1
ATOM 858 N N . PRO A 1 110 ? -1.050 16.221 21.974 1.00 49.97 110 PRO A N 1
ATOM 859 C CA . PRO A 1 110 ? -0.037 17.262 22.053 1.00 49.97 110 PRO A CA 1
ATOM 860 C C . PRO A 1 110 ? 1.335 16.635 21.784 1.00 49.97 110 PRO A C 1
ATOM 862 O O . PRO A 1 110 ? 1.715 15.664 22.435 1.00 49.97 110 PRO A O 1
ATOM 865 N N . GLN A 1 111 ? 2.040 17.160 20.780 1.00 51.50 111 GLN A N 1
ATOM 866 C CA . GLN A 1 111 ? 3.473 16.926 20.644 1.00 51.50 111 GLN A CA 1
ATOM 867 C C . GLN A 1 111 ? 4.104 17.656 21.830 1.00 51.50 111 GLN A C 1
ATOM 869 O O . GLN A 1 111 ? 4.132 18.887 21.834 1.00 51.50 111 GLN A O 1
ATOM 874 N N . GLY A 1 112 ? 4.421 16.895 22.880 1.00 44.97 112 GLY A N 1
ATOM 875 C CA . GLY A 1 112 ? 5.242 17.364 23.993 1.00 44.97 112 GLY A CA 1
ATOM 876 C C . GLY A 1 112 ? 6.684 17.577 23.568 1.00 44.97 112 GLY A C 1
ATOM 877 O O . GLY A 1 112 ? 7.069 17.044 22.501 1.00 44.97 112 GLY A O 1
#

Radius of gyration: 24.48 Å; Cα contacts (8 Å, |Δi|>4): 42; chains: 1; bounding box: 46×68×67 Å

pLDDT: mean 73.1, std 20.37, range [39.06, 97.81]

Organism: NCBI:txid2597660